Protein AF-A0A430VLP2-F1 (afdb_monomer_lite)

Structure (mmCIF, N/CA/C/O backbone):
data_AF-A0A430VLP2-F1
#
_entry.id   AF-A0A430VLP2-F1
#
loop_
_atom_site.group_PDB
_atom_site.id
_atom_site.type_symbol
_atom_site.label_atom_id
_atom_site.label_alt_id
_atom_site.label_comp_id
_atom_site.label_asym_id
_atom_site.label_entity_id
_atom_site.label_seq_id
_atom_site.pdbx_PDB_ins_code
_atom_site.Cartn_x
_atom_site.Cartn_y
_atom_site.Cartn_z
_atom_site.occupancy
_atom_site.B_iso_or_equiv
_atom_site.auth_seq_id
_atom_site.auth_comp_id
_atom_site.auth_asym_id
_atom_site.auth_atom_id
_atom_site.pdbx_PDB_model_num
ATOM 1 N N . LEU A 1 1 ? -16.242 22.678 -8.592 1.00 54.91 1 LEU A N 1
ATOM 2 C CA . LEU A 1 1 ? -14.758 22.722 -8.562 1.00 54.91 1 LEU A CA 1
ATOM 3 C C . LEU A 1 1 ? -14.165 22.102 -7.290 1.00 54.91 1 LEU A C 1
ATOM 5 O O . LEU A 1 1 ? -13.226 21.338 -7.430 1.00 54.91 1 LEU A O 1
ATOM 9 N N . LEU A 1 2 ? -14.722 22.323 -6.090 1.00 57.47 2 LEU A N 1
ATOM 10 C CA . LEU A 1 2 ? -14.215 21.737 -4.828 1.00 57.47 2 LEU A CA 1
ATOM 11 C C . LEU A 1 2 ? -14.332 20.200 -4.726 1.00 57.47 2 LEU A C 1
ATOM 13 O O . LEU A 1 2 ? -13.439 19.553 -4.197 1.00 57.47 2 LEU A O 1
ATOM 17 N N . TYR A 1 3 ? -15.381 19.601 -5.301 1.00 56.16 3 TYR A N 1
ATOM 18 C CA . T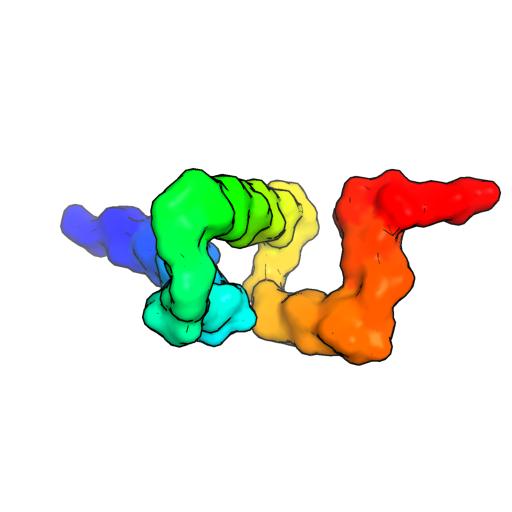YR A 1 3 ? -15.610 18.147 -5.227 1.00 56.16 3 TYR A CA 1
ATOM 19 C C . TYR A 1 3 ? -14.511 17.316 -5.914 1.00 56.16 3 TYR A C 1
ATOM 21 O O . TYR A 1 3 ? -14.197 16.212 -5.479 1.00 56.16 3 TYR A O 1
ATOM 29 N N . ARG A 1 4 ? -13.886 17.870 -6.965 1.00 56.16 4 ARG A N 1
ATOM 30 C CA . ARG A 1 4 ? -12.756 17.236 -7.659 1.00 56.16 4 ARG A CA 1
ATOM 31 C C . ARG A 1 4 ? -11.557 17.094 -6.718 1.00 56.16 4 ARG A C 1
ATOM 33 O O . ARG A 1 4 ? -10.985 16.016 -6.634 1.00 56.16 4 ARG A O 1
ATOM 40 N N . TRP A 1 5 ? -11.265 18.144 -5.953 1.00 58.66 5 TRP A N 1
ATOM 41 C CA . TRP A 1 5 ? -10.147 18.182 -5.014 1.00 58.66 5 TRP A CA 1
ATOM 42 C C . TRP A 1 5 ? -10.365 17.318 -3.771 1.00 58.66 5 TRP A C 1
ATOM 44 O O . TRP A 1 5 ? -9.402 16.785 -3.238 1.00 58.66 5 TRP A O 1
ATOM 54 N N . GLU A 1 6 ? -11.603 17.117 -3.311 1.00 59.88 6 GLU A N 1
ATOM 55 C CA . GLU A 1 6 ? -11.857 16.185 -2.201 1.00 59.88 6 GLU A CA 1
ATOM 56 C C . GLU A 1 6 ? -11.606 14.724 -2.591 1.00 59.88 6 GLU A C 1
ATOM 58 O O . GLU A 1 6 ? -11.034 13.959 -1.810 1.00 59.88 6 GLU A O 1
ATOM 63 N N . VAL A 1 7 ? -12.018 14.336 -3.801 1.00 60.91 7 VAL A N 1
ATOM 64 C CA . VAL A 1 7 ? -11.730 13.007 -4.360 1.00 60.91 7 VAL A CA 1
ATOM 65 C C . VAL A 1 7 ? -10.222 12.837 -4.564 1.00 60.91 7 VAL A C 1
ATOM 67 O O . VAL A 1 7 ? -9.656 11.805 -4.192 1.00 60.91 7 VAL A O 1
ATOM 70 N N . GLU A 1 8 ? -9.562 13.877 -5.074 1.00 60.34 8 GLU A N 1
ATOM 71 C CA . GLU A 1 8 ? -8.112 13.933 -5.270 1.00 60.34 8 GLU A CA 1
ATOM 72 C C . GLU A 1 8 ? -7.362 13.837 -3.926 1.00 60.34 8 GLU A C 1
ATOM 74 O O . GLU A 1 8 ? -6.487 12.993 -3.764 1.00 60.34 8 GLU A O 1
ATOM 79 N N . ASN A 1 9 ? -7.791 14.536 -2.876 1.00 65.38 9 ASN A N 1
ATOM 80 C CA . ASN A 1 9 ? -7.146 14.455 -1.560 1.00 65.38 9 ASN A CA 1
ATOM 81 C C . ASN A 1 9 ? -7.328 13.102 -0.857 1.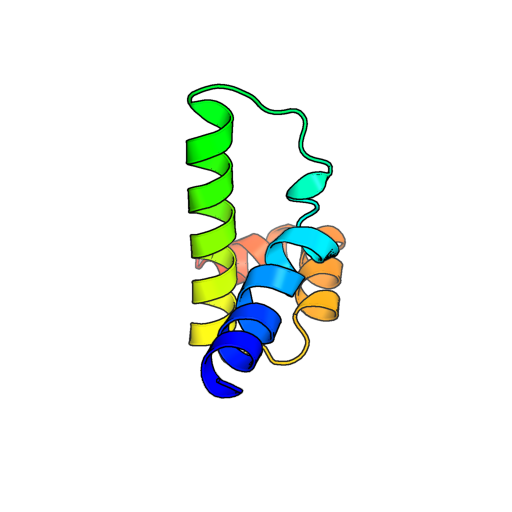00 65.38 9 ASN A C 1
ATOM 83 O O . ASN A 1 9 ? -6.449 12.677 -0.112 1.00 65.38 9 ASN A O 1
ATOM 87 N N . ARG A 1 10 ? -8.451 12.399 -1.047 1.00 69.31 10 ARG A N 1
ATOM 88 C CA . ARG A 1 10 ? -8.690 11.122 -0.340 1.00 69.31 10 ARG A CA 1
ATOM 89 C C . ARG A 1 10 ? -8.022 9.925 -1.003 1.00 69.31 10 ARG A C 1
ATOM 91 O O . ARG A 1 10 ? -7.748 8.939 -0.319 1.00 69.31 10 ARG A O 1
ATOM 98 N N . SER A 1 11 ? -7.787 9.994 -2.312 1.00 74.69 11 SER A N 1
ATOM 99 C CA . SER A 1 11 ? -7.189 8.894 -3.072 1.00 74.69 11 SER A CA 1
ATOM 100 C C . SER A 1 11 ? -5.802 9.215 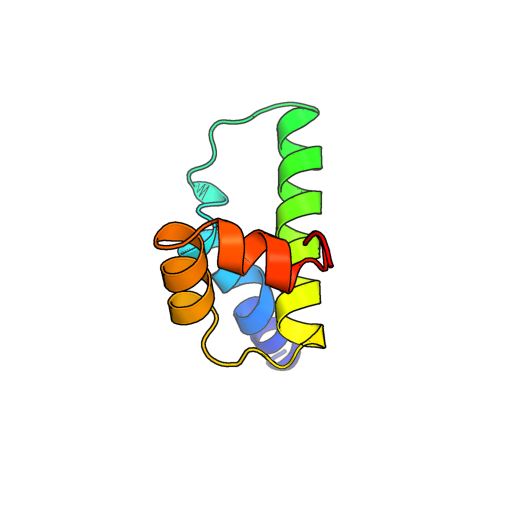-3.616 1.00 74.69 11 SER A C 1
ATOM 102 O O . S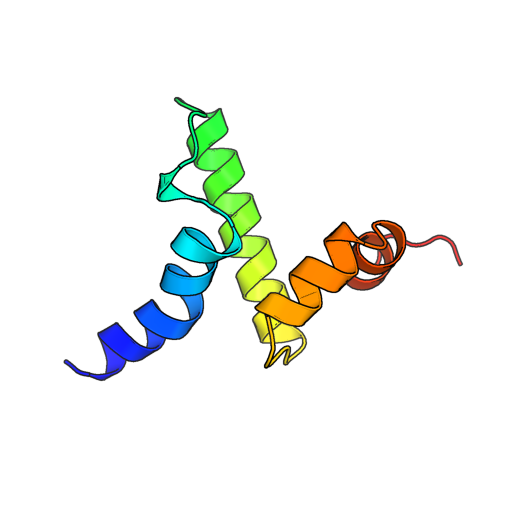ER A 1 11 ? -4.933 8.354 -3.547 1.00 74.69 11 SER A O 1
ATOM 104 N N . PHE A 1 12 ? -5.596 10.406 -4.173 1.00 79.00 12 PHE A N 1
ATOM 105 C CA . PHE A 1 12 ? -4.366 10.786 -4.870 1.00 79.00 12 PHE A CA 1
ATOM 106 C C . PHE A 1 12 ? -3.239 11.052 -3.868 1.00 79.00 12 PHE A C 1
ATOM 108 O O . PHE A 1 12 ? -2.219 10.377 -3.913 1.00 79.00 12 PHE A O 1
ATOM 115 N N . TRP A 1 13 ? -3.490 11.873 -2.840 1.00 86.38 13 TRP A N 1
ATOM 116 C CA . TRP A 1 13 ? -2.505 12.136 -1.775 1.00 86.38 13 TRP A CA 1
ATOM 117 C C . TRP A 1 13 ? -1.997 10.857 -1.089 1.00 86.38 13 TRP A C 1
ATOM 119 O O . TRP A 1 13 ? -0.812 10.717 -0.804 1.00 86.38 13 TRP A O 1
ATOM 129 N N . VAL A 1 14 ? -2.885 9.887 -0.847 1.00 87.25 14 VAL A N 1
ATOM 130 C CA . VAL A 1 14 ? -2.516 8.602 -0.231 1.00 87.25 14 VAL A CA 1
ATOM 131 C C . VAL A 1 14 ? -1.554 7.826 -1.129 1.00 87.25 14 VAL A C 1
ATOM 133 O O . VAL A 1 14 ? -0.605 7.221 -0.637 1.00 87.25 14 VAL A O 1
ATOM 136 N N . ARG A 1 15 ? -1.795 7.822 -2.441 1.00 88.62 15 ARG A N 1
ATOM 137 C CA . ARG A 1 15 ? -0.954 7.103 -3.399 1.00 88.62 15 ARG A CA 1
ATOM 138 C C . ARG A 1 15 ? 0.398 7.783 -3.568 1.00 88.62 15 ARG A C 1
ATOM 140 O O . ARG A 1 15 ? 1.421 7.111 -3.450 1.00 88.62 15 ARG A O 1
ATOM 147 N N . ASP A 1 16 ? 0.399 9.094 -3.758 1.00 87.38 16 ASP A N 1
ATOM 148 C CA . ASP A 1 16 ? 1.621 9.854 -4.010 1.00 87.38 16 ASP A CA 1
ATOM 149 C C . ASP A 1 16 ? 2.512 9.885 -2.774 1.00 87.38 16 ASP A C 1
ATOM 151 O O . ASP A 1 16 ? 3.687 9.525 -2.845 1.00 87.38 16 ASP A O 1
ATOM 155 N N . VAL A 1 17 ? 1.938 10.235 -1.619 1.00 88.25 17 VAL A N 1
ATOM 156 C CA . VAL A 1 17 ? 2.701 10.475 -0.391 1.00 88.25 17 VAL A CA 1
ATOM 157 C C . VAL A 1 17 ? 2.901 9.194 0.407 1.00 88.25 17 VAL A C 1
ATOM 159 O O . VAL A 1 17 ? 4.031 8.845 0.728 1.00 88.25 17 VAL A O 1
ATOM 162 N N . LEU A 1 18 ? 1.829 8.465 0.739 1.00 90.88 18 LEU A N 1
ATOM 163 C CA . LEU A 1 18 ? 1.963 7.297 1.621 1.00 90.88 18 LEU A CA 1
ATOM 164 C C . LEU A 1 18 ? 2.499 6.063 0.881 1.00 90.88 18 LEU A C 1
ATOM 166 O O . LEU A 1 18 ? 3.252 5.283 1.462 1.00 90.88 18 LEU A O 1
ATOM 170 N N . LEU A 1 19 ? 2.147 5.883 -0.397 1.00 90.75 19 LEU A N 1
ATOM 171 C CA . LEU A 1 19 ? 2.608 4.751 -1.219 1.00 90.75 19 LEU A CA 1
ATOM 172 C C . LEU A 1 19 ? 3.777 5.102 -2.154 1.00 90.75 19 LEU A C 1
ATOM 174 O O . LEU A 1 19 ? 4.178 4.253 -2.964 1.00 90.75 19 LEU A O 1
ATOM 178 N N . HIS A 1 20 ? 4.333 6.311 -2.009 1.00 90.88 20 HIS A N 1
ATOM 179 C CA . HIS A 1 20 ? 5.519 6.798 -2.716 1.00 90.88 20 HIS A CA 1
ATOM 180 C C . HIS A 1 20 ? 5.416 6.610 -4.240 1.00 90.88 20 HIS A C 1
ATOM 182 O O . HIS A 1 20 ? 6.359 6.142 -4.887 1.00 90.88 20 HIS A O 1
ATOM 188 N N . GLU A 1 21 ? 4.242 6.895 -4.813 1.00 91.25 21 GLU A N 1
ATOM 189 C CA . GLU A 1 21 ? 3.993 6.707 -6.245 1.00 91.25 21 GLU A CA 1
ATOM 190 C C . GLU A 1 21 ? 4.906 7.594 -7.104 1.00 91.25 21 GLU A C 1
ATOM 192 O O . GLU A 1 21 ? 5.548 7.065 -8.013 1.00 91.25 21 GLU A O 1
ATOM 197 N N . ASP A 1 22 ? 5.088 8.868 -6.741 1.00 89.06 22 ASP A N 1
ATOM 198 C CA . ASP A 1 22 ? 5.970 9.810 -7.454 1.00 89.06 22 ASP A CA 1
ATOM 199 C C . ASP A 1 22 ? 7.452 9.421 -7.399 1.00 89.06 22 ASP A C 1
ATOM 201 O O . ASP A 1 22 ? 8.198 9.586 -8.365 1.00 89.06 22 ASP A O 1
ATOM 205 N N . ALA A 1 23 ? 7.894 8.857 -6.273 1.00 92.06 23 ALA A N 1
ATOM 206 C CA . ALA A 1 23 ? 9.273 8.406 -6.108 1.00 92.06 23 ALA A CA 1
ATOM 207 C C . ALA A 1 23 ? 9.548 7.067 -6.822 1.00 92.06 23 ALA A C 1
ATOM 209 O O . ALA A 1 23 ? 10.699 6.618 -6.897 1.00 92.06 23 ALA A O 1
ATOM 210 N N . CYS A 1 24 ? 8.513 6.405 -7.350 1.00 92.81 24 CYS A N 1
ATOM 211 C CA . CYS A 1 24 ? 8.626 5.083 -7.938 1.00 92.81 24 CYS A CA 1
ATOM 212 C C . CYS A 1 24 ? 9.467 5.096 -9.223 1.00 92.81 24 CYS A C 1
ATOM 214 O O . CYS A 1 24 ? 9.172 5.797 -10.193 1.00 92.81 24 CYS A O 1
ATOM 216 N N . GLN A 1 25 ? 10.503 4.256 -9.257 1.00 96.19 25 GLN A N 1
ATOM 217 C CA . GLN A 1 25 ? 11.405 4.122 -10.408 1.00 96.19 25 GLN A CA 1
ATOM 218 C C . GLN A 1 25 ? 10.993 3.012 -11.385 1.00 96.19 25 GLN A C 1
ATOM 220 O O . GLN A 1 25 ? 11.632 2.847 -12.420 1.00 96.19 25 GLN A O 1
ATOM 225 N N . VAL A 1 26 ? 9.929 2.254 -11.095 1.00 95.50 26 VAL A N 1
ATOM 226 C CA . VAL A 1 26 ? 9.429 1.213 -12.006 1.00 95.50 26 VAL A CA 1
ATOM 227 C C . VAL A 1 26 ? 8.914 1.875 -13.292 1.00 95.50 26 VAL A C 1
ATOM 229 O O . VAL A 1 26 ? 8.267 2.925 -13.250 1.00 95.50 26 VAL A O 1
ATOM 232 N N . ARG A 1 27 ? 9.226 1.281 -14.449 1.00 95.50 27 ARG A N 1
ATOM 233 C CA . ARG A 1 27 ? 8.868 1.787 -15.787 1.00 95.50 27 ARG A CA 1
ATOM 234 C C . ARG A 1 27 ? 8.167 0.709 -16.619 1.00 95.50 27 ARG A C 1
ATOM 236 O O . ARG A 1 27 ? 8.153 -0.466 -16.255 1.00 95.50 27 ARG A O 1
ATOM 243 N N . GLY A 1 28 ? 7.581 1.121 -17.744 1.00 95.50 28 GLY A N 1
ATOM 244 C CA . GLY A 1 28 ? 6.875 0.229 -18.667 1.00 95.50 28 GLY A CA 1
ATOM 245 C C . GLY A 1 28 ? 5.646 -0.427 -18.031 1.00 95.50 28 GLY A C 1
ATOM 246 O O . GLY A 1 28 ? 4.964 0.178 -17.204 1.00 95.50 28 GLY A O 1
ATOM 247 N N . VAL A 1 29 ? 5.374 -1.682 -18.395 1.00 96.38 29 VAL A N 1
ATOM 248 C CA . VAL A 1 29 ? 4.210 -2.444 -17.899 1.00 96.38 29 VAL A CA 1
ATOM 249 C C . VAL A 1 29 ? 4.208 -2.558 -16.371 1.00 96.38 29 VAL A C 1
ATOM 251 O O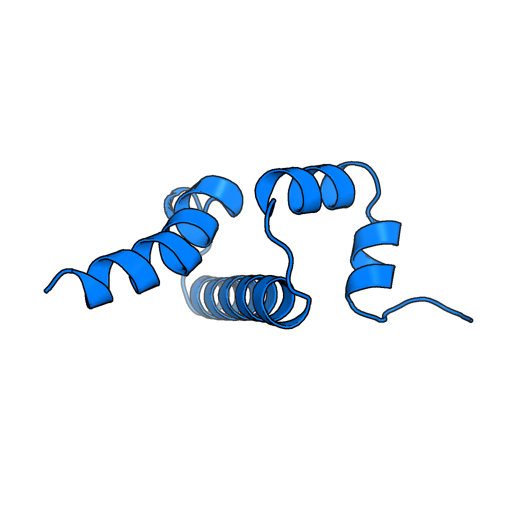 . VAL A 1 29 ? 3.154 -2.451 -15.747 1.00 96.38 29 VAL A O 1
ATOM 254 N N . GLY A 1 30 ? 5.382 -2.687 -15.745 1.00 95.94 30 GLY A N 1
ATOM 255 C CA . GLY A 1 30 ? 5.493 -2.763 -14.287 1.00 95.94 30 GLY A CA 1
ATOM 256 C C . GLY A 1 30 ? 4.932 -1.529 -13.574 1.00 95.94 30 GLY A C 1
ATOM 257 O O . GLY A 1 30 ? 4.330 -1.662 -12.511 1.00 95.94 30 GLY A O 1
ATOM 258 N N . ALA A 1 31 ? 5.059 -0.339 -14.173 1.00 93.88 31 ALA A N 1
ATOM 259 C CA . ALA A 1 31 ? 4.510 0.889 -13.602 1.00 93.88 31 ALA A CA 1
ATOM 260 C C . ALA A 1 31 ? 2.974 0.864 -13.595 1.00 93.88 31 ALA A C 1
ATOM 262 O O . ALA A 1 31 ? 2.353 1.251 -12.608 1.00 93.88 31 ALA A O 1
ATOM 263 N N . GLN A 1 32 ? 2.364 0.347 -14.666 1.00 94.75 32 GLN A N 1
ATOM 264 C CA . GLN A 1 32 ? 0.909 0.221 -14.784 1.00 94.75 32 GLN A CA 1
ATOM 265 C C . GLN A 1 32 ? 0.353 -0.802 -13.792 1.00 94.75 32 GLN A C 1
ATOM 267 O O . GLN A 1 32 ? -0.633 -0.527 -13.109 1.00 94.75 32 GLN A O 1
ATOM 272 N N . VAL A 1 33 ? 1.015 -1.957 -13.668 1.00 96.25 33 VAL A N 1
ATOM 273 C CA . VAL A 1 33 ? 0.646 -2.988 -12.689 1.00 96.25 33 VAL A CA 1
ATOM 274 C C . VAL A 1 33 ? 0.711 -2.420 -11.274 1.00 96.25 33 VAL A C 1
ATOM 276 O O . VAL A 1 33 ? -0.232 -2.574 -10.501 1.00 96.25 33 VAL A O 1
ATOM 279 N N . LEU A 1 34 ? 1.789 -1.709 -10.936 1.00 95.38 34 LEU A N 1
ATOM 280 C CA . LEU A 1 34 ? 1.948 -1.149 -9.599 1.00 95.38 34 LEU A CA 1
ATOM 281 C C . LEU A 1 34 ? 0.931 -0.036 -9.306 1.00 95.38 34 LEU A C 1
ATOM 283 O O . LEU A 1 34 ? 0.380 0.001 -8.207 1.00 95.38 34 LEU A O 1
ATOM 287 N N . ALA A 1 35 ? 0.622 0.820 -10.284 1.00 93.31 35 ALA A N 1
ATOM 288 C CA . ALA A 1 35 ? -0.435 1.823 -10.158 1.00 93.31 35 ALA A CA 1
ATOM 289 C C . ALA A 1 35 ? -1.807 1.174 -9.896 1.00 93.31 35 ALA A C 1
ATOM 291 O O . ALA A 1 35 ? -2.542 1.608 -9.006 1.00 93.31 35 ALA A O 1
ATOM 292 N N . ALA A 1 36 ? -2.133 0.090 -10.611 1.00 94.44 36 ALA A N 1
ATOM 293 C CA . ALA A 1 36 ? -3.371 -0.658 -10.403 1.00 94.44 36 ALA A CA 1
ATOM 294 C C . ALA A 1 36 ? -3.436 -1.293 -9.003 1.00 94.44 36 ALA A C 1
ATOM 296 O O . ALA A 1 36 ? -4.462 -1.195 -8.329 1.00 94.44 36 ALA A O 1
ATOM 297 N N . LEU A 1 37 ? -2.333 -1.880 -8.526 1.00 93.69 37 LEU A N 1
ATOM 298 C CA . LEU A 1 37 ? -2.246 -2.453 -7.178 1.00 93.69 37 LEU A CA 1
ATOM 299 C C . LEU A 1 37 ? -2.407 -1.389 -6.081 1.00 93.69 37 LEU A C 1
ATOM 301 O O . LEU A 1 37 ? -3.133 -1.615 -5.112 1.00 93.69 37 LEU A O 1
ATOM 305 N N . ARG A 1 38 ? -1.785 -0.212 -6.234 1.00 93.56 38 ARG A N 1
ATOM 306 C CA . ARG A 1 38 ? -1.950 0.905 -5.288 1.00 93.56 38 ARG A CA 1
ATOM 307 C C . ARG A 1 38 ? -3.387 1.412 -5.263 1.00 93.56 38 ARG A C 1
ATOM 309 O O . ARG A 1 38 ? -3.948 1.595 -4.184 1.00 93.56 38 ARG A O 1
ATOM 316 N N . ALA A 1 39 ? -3.997 1.599 -6.434 1.00 92.69 39 ALA A N 1
ATOM 317 C CA . ALA A 1 39 ? -5.396 2.002 -6.535 1.00 92.69 39 ALA A CA 1
ATOM 318 C C . ALA A 1 39 ? -6.318 0.980 -5.850 1.00 92.69 39 ALA A C 1
ATOM 320 O O . ALA A 1 39 ? -7.158 1.362 -5.036 1.00 92.69 39 ALA A O 1
ATOM 321 N N . PHE A 1 40 ? -6.099 -0.314 -6.098 1.00 92.56 40 PHE A N 1
ATOM 322 C CA . PHE A 1 40 ? -6.834 -1.397 -5.449 1.00 92.56 40 PHE A CA 1
ATOM 323 C C . PHE A 1 40 ? -6.713 -1.354 -3.918 1.00 92.56 40 PHE A C 1
ATOM 325 O O . PHE A 1 40 ? -7.731 -1.396 -3.223 1.00 92.56 40 PHE A O 1
ATOM 332 N N . LEU A 1 41 ? -5.497 -1.204 -3.381 1.00 92.44 41 LEU A N 1
ATOM 333 C CA . LEU A 1 41 ? -5.269 -1.107 -1.937 1.00 92.44 41 LEU A CA 1
ATOM 334 C C . LEU A 1 41 ? -6.005 0.092 -1.320 1.00 92.44 41 LEU A C 1
ATOM 336 O O . LEU A 1 41 ? -6.667 -0.052 -0.292 1.00 92.44 41 LEU A O 1
ATOM 340 N N . VAL A 1 42 ? -5.937 1.267 -1.951 1.00 91.94 42 VAL A N 1
ATOM 341 C CA . VAL A 1 42 ? -6.634 2.470 -1.465 1.00 91.94 42 VAL A CA 1
ATOM 342 C C . VAL A 1 42 ? -8.152 2.290 -1.500 1.00 91.94 42 VAL A C 1
ATOM 344 O O . VAL A 1 42 ? -8.835 2.658 -0.540 1.00 91.94 42 VAL A O 1
ATOM 347 N N . SER A 1 43 ? -8.695 1.675 -2.552 1.00 91.81 43 SER A N 1
ATOM 348 C CA . SER A 1 43 ? -10.115 1.318 -2.621 1.00 91.81 43 SER A CA 1
ATOM 349 C C . SER A 1 43 ? -10.520 0.341 -1.516 1.00 91.81 43 SER A C 1
ATOM 351 O O . SER A 1 43 ? -11.594 0.499 -0.934 1.00 91.81 43 SER A O 1
ATOM 353 N N . LEU A 1 44 ? -9.671 -0.631 -1.175 1.00 93.12 44 LEU A N 1
ATOM 354 C CA . LEU A 1 44 ? -9.942 -1.581 -0.097 1.00 93.12 44 LEU A CA 1
ATOM 355 C C . LEU A 1 44 ? -9.939 -0.900 1.279 1.00 93.12 44 LEU A C 1
ATOM 357 O O . LEU A 1 44 ? -10.860 -1.116 2.065 1.00 93.12 44 LEU A O 1
ATOM 361 N N . LEU A 1 45 ? -8.966 -0.020 1.542 1.00 93.00 45 LEU A N 1
ATOM 362 C CA . LEU A 1 45 ? -8.923 0.805 2.755 1.00 93.00 45 LEU A CA 1
ATOM 363 C C . LEU A 1 45 ? -10.193 1.656 2.900 1.00 93.00 45 LEU A C 1
ATOM 365 O O . LEU A 1 45 ? -10.765 1.728 3.986 1.00 93.00 45 LEU A O 1
ATOM 369 N N . HIS A 1 46 ? -10.678 2.252 1.805 1.00 91.81 46 HIS A N 1
ATOM 370 C CA . HIS A 1 46 ? -11.952 2.973 1.804 1.00 91.81 46 HIS A CA 1
ATOM 371 C C . HIS A 1 46 ? -13.146 2.062 2.082 1.00 91.81 46 HIS A C 1
ATOM 373 O O . HIS A 1 46 ? -13.983 2.398 2.918 1.00 91.81 46 HIS A O 1
ATOM 379 N N . ARG A 1 47 ? -13.218 0.902 1.421 1.00 92.25 47 ARG A N 1
ATOM 380 C CA . ARG A 1 47 ? -14.312 -0.059 1.596 1.00 92.25 47 ARG A CA 1
ATOM 381 C C . ARG A 1 47 ? -14.394 -0.595 3.028 1.00 92.25 47 ARG A C 1
ATOM 383 O O . ARG A 1 47 ? -15.495 -0.810 3.518 1.00 92.25 47 ARG A O 1
ATOM 390 N N . GLN A 1 48 ? -13.259 -0.784 3.698 1.00 92.31 48 GLN A N 1
ATOM 391 C CA . GLN A 1 48 ? -13.205 -1.208 5.102 1.00 92.31 48 GLN A CA 1
ATOM 392 C C . GLN A 1 48 ? -13.368 -0.044 6.100 1.00 92.31 48 GLN A C 1
ATOM 394 O O . GLN A 1 48 ? -13.291 -0.251 7.307 1.00 92.31 48 GLN A O 1
ATOM 399 N N . GLY A 1 49 ? -13.600 1.185 5.623 1.00 92.38 49 GLY A N 1
ATOM 400 C CA . GLY A 1 49 ? -13.836 2.346 6.483 1.00 92.38 49 GLY A CA 1
ATOM 401 C C . GLY A 1 49 ? -12.592 2.853 7.218 1.00 92.38 49 GLY A C 1
ATOM 402 O O . GLY A 1 49 ? -12.725 3.561 8.217 1.00 92.38 49 GLY A O 1
ATOM 403 N N . VAL A 1 50 ? -11.385 2.529 6.740 1.00 93.44 50 VAL A N 1
ATOM 404 C CA . VAL A 1 50 ? -10.130 2.960 7.369 1.00 93.44 50 VAL A CA 1
ATOM 405 C C . VAL A 1 50 ? -9.956 4.473 7.214 1.00 93.44 50 VAL A C 1
ATOM 407 O O . VAL A 1 50 ? -9.722 4.998 6.116 1.00 93.44 50 VAL A O 1
ATOM 410 N N . ARG A 1 51 ? -10.065 5.181 8.343 1.00 89.75 51 ARG A N 1
ATOM 411 C CA . ARG A 1 51 ? -9.894 6.639 8.429 1.00 89.75 51 ARG A CA 1
ATOM 412 C C . ARG A 1 51 ? -8.412 7.018 8.445 1.00 89.75 51 ARG A C 1
ATOM 414 O O . ARG A 1 51 ? -7.956 7.717 7.544 1.00 89.75 51 ARG A O 1
ATOM 421 N N . GLU A 1 52 ? -7.652 6.441 9.375 1.00 91.81 52 GLU A N 1
ATOM 422 C CA . GLU A 1 52 ? -6.219 6.702 9.568 1.00 91.81 52 GLU A CA 1
ATOM 423 C C . GLU A 1 52 ? -5.347 5.798 8.685 1.00 91.81 52 GLU A C 1
ATOM 425 O O . GLU A 1 52 ? -4.737 4.827 9.136 1.00 91.81 52 GLU A O 1
ATOM 430 N N . LYS A 1 53 ? -5.297 6.104 7.383 1.00 92.06 53 LYS A N 1
ATOM 431 C CA . LYS A 1 53 ? -4.580 5.276 6.394 1.00 92.06 53 LYS A CA 1
ATOM 432 C C . LYS A 1 53 ? -3.081 5.173 6.671 1.00 92.06 53 LYS A C 1
ATOM 434 O O . LYS A 1 53 ? -2.520 4.099 6.498 1.00 92.06 53 LYS A O 1
ATOM 439 N N . LYS A 1 54 ? -2.444 6.259 7.123 1.00 92.38 54 LYS A N 1
ATOM 440 C CA . LYS A 1 54 ? -1.016 6.259 7.478 1.00 92.38 54 LYS A CA 1
ATOM 441 C C . LYS A 1 54 ? -0.726 5.248 8.591 1.00 92.38 54 LYS A C 1
ATOM 443 O O . LYS A 1 54 ? 0.105 4.372 8.395 1.00 92.38 54 LYS A O 1
ATOM 448 N N . ALA A 1 55 ? -1.479 5.310 9.691 1.00 94.62 55 ALA A N 1
ATOM 449 C CA . ALA A 1 55 ? -1.323 4.388 10.815 1.00 94.62 55 ALA A CA 1
ATOM 450 C C . ALA A 1 55 ? -1.573 2.925 10.408 1.00 94.62 55 ALA A C 1
ATOM 452 O O . ALA A 1 55 ? -0.848 2.031 10.835 1.00 94.62 55 ALA A O 1
ATOM 453 N N . ALA A 1 56 ? -2.561 2.671 9.540 1.00 94.75 56 ALA A N 1
ATOM 454 C CA . ALA A 1 56 ? -2.805 1.328 9.012 1.00 94.75 56 ALA A CA 1
ATOM 455 C C . ALA A 1 56 ? -1.617 0.806 8.183 1.00 94.75 56 ALA A C 1
ATOM 457 O O . ALA A 1 56 ? -1.182 -0.325 8.382 1.00 94.75 56 ALA A O 1
ATOM 458 N N . LEU A 1 57 ? -1.059 1.631 7.289 1.00 93.88 57 LEU A N 1
ATOM 459 C CA . LEU A 1 57 ? 0.107 1.264 6.478 1.00 93.88 57 LEU A CA 1
ATOM 460 C C . LEU A 1 57 ? 1.371 1.061 7.332 1.00 93.88 57 LEU A C 1
ATOM 462 O O . LEU A 1 57 ? 2.142 0.138 7.071 1.00 93.88 57 LEU A O 1
ATOM 466 N N . GLU A 1 58 ? 1.571 1.869 8.374 1.00 94.44 58 GLU A N 1
ATOM 467 C CA . GLU A 1 58 ? 2.652 1.686 9.352 1.00 94.44 58 GLU A CA 1
ATOM 468 C C . GLU A 1 58 ? 2.483 0.370 10.128 1.00 94.44 58 GLU A C 1
ATOM 470 O O . GLU A 1 58 ? 3.440 -0.394 10.251 1.00 94.44 58 GLU A O 1
ATOM 475 N N . ALA A 1 59 ? 1.263 0.040 10.565 1.00 95.00 59 ALA A N 1
ATOM 476 C CA . ALA A 1 59 ? 0.963 -1.230 11.225 1.00 95.00 59 ALA A CA 1
ATOM 477 C C . ALA A 1 59 ? 1.202 -2.439 10.305 1.00 95.00 59 ALA A C 1
ATOM 479 O O . ALA A 1 59 ? 1.772 -3.439 10.743 1.00 95.00 59 ALA A O 1
ATOM 480 N N . PHE A 1 60 ? 0.827 -2.342 9.026 1.00 94.31 60 PHE A N 1
ATOM 481 C CA . PHE A 1 60 ? 1.118 -3.372 8.023 1.00 94.31 60 PHE A CA 1
ATOM 482 C C . PHE A 1 60 ? 2.620 -3.541 7.793 1.00 94.31 60 PHE A C 1
ATOM 484 O O . PHE A 1 60 ? 3.090 -4.667 7.655 1.00 94.31 60 PHE A O 1
ATOM 491 N N . SER A 1 61 ? 3.369 -2.438 7.780 1.00 93.19 61 SER A N 1
ATOM 492 C CA . SER A 1 61 ? 4.826 -2.457 7.608 1.00 93.19 61 SER A CA 1
ATOM 493 C C . SER A 1 61 ? 5.528 -3.068 8.823 1.00 93.19 61 SER A C 1
ATOM 495 O O . SER A 1 61 ? 6.477 -3.830 8.668 1.00 93.19 61 SER A O 1
ATOM 497 N N . PHE A 1 62 ? 5.033 -2.774 10.028 1.00 96.31 62 PHE A N 1
ATOM 498 C CA . PHE A 1 62 ? 5.527 -3.349 11.279 1.00 96.31 62 PHE A CA 1
ATOM 499 C C . PHE A 1 62 ? 5.167 -4.836 11.429 1.00 96.31 62 PHE A C 1
ATOM 501 O O . PHE A 1 62 ? 5.980 -5.629 11.896 1.00 96.31 62 PHE A O 1
ATOM 508 N N . ASN A 1 63 ? 3.956 -5.229 11.023 1.00 94.50 63 ASN A N 1
ATOM 509 C CA . ASN A 1 63 ? 3.470 -6.603 11.090 1.00 94.50 63 ASN A CA 1
ATOM 510 C C . ASN A 1 63 ? 2.833 -7.031 9.755 1.00 94.50 63 ASN A C 1
ATOM 512 O O . ASN A 1 63 ? 1.611 -6.919 9.591 1.00 94.50 63 ASN A O 1
ATOM 516 N N . PRO A 1 64 ? 3.613 -7.604 8.823 1.00 93.00 64 PRO A N 1
ATOM 517 C CA . PRO A 1 64 ? 3.110 -8.039 7.519 1.00 93.00 64 PRO A CA 1
ATOM 518 C C . PRO A 1 64 ? 1.961 -9.055 7.588 1.00 93.00 64 PRO A C 1
ATOM 520 O O . PRO A 1 64 ? 1.091 -9.065 6.716 1.00 93.00 64 PRO A O 1
ATOM 523 N N . LEU A 1 65 ? 1.884 -9.875 8.646 1.00 93.12 65 LEU A N 1
ATOM 524 C CA . LEU A 1 65 ? 0.767 -10.810 8.831 1.00 93.12 65 LEU A CA 1
ATOM 525 C C . LEU A 1 65 ? -0.563 -10.084 9.059 1.00 93.12 65 LEU A C 1
ATOM 527 O O . LEU A 1 65 ? -1.615 -10.589 8.669 1.00 93.12 65 LEU A O 1
ATOM 531 N N . SER A 1 66 ? -0.537 -8.892 9.660 1.00 92.31 66 SER A N 1
ATOM 532 C CA . SER A 1 66 ? -1.738 -8.061 9.800 1.00 92.31 66 SER A CA 1
ATOM 533 C C . SER A 1 66 ? -2.245 -7.568 8.441 1.00 92.31 66 SER A C 1
ATOM 535 O O . SER A 1 66 ? -3.455 -7.534 8.224 1.00 92.31 66 SER A O 1
ATOM 537 N N . ALA A 1 67 ? -1.338 -7.294 7.498 1.00 92.50 67 ALA A N 1
ATOM 538 C CA . ALA A 1 67 ? -1.682 -6.926 6.130 1.00 92.50 67 ALA A CA 1
ATOM 539 C C . ALA A 1 67 ? -2.313 -8.109 5.380 1.00 92.50 67 ALA A C 1
ATOM 541 O O . ALA A 1 67 ? -3.351 -7.960 4.742 1.00 92.50 67 ALA A O 1
ATOM 542 N N . LEU A 1 68 ? -1.742 -9.310 5.514 1.00 92.00 68 LEU A N 1
ATOM 543 C CA . LEU A 1 68 ? -2.332 -10.527 4.948 1.00 92.00 68 LEU A CA 1
ATOM 544 C C . LEU A 1 68 ? -3.724 -10.798 5.528 1.00 92.00 68 LEU A C 1
ATOM 546 O O . LEU A 1 68 ? -4.661 -11.069 4.779 1.00 92.00 68 LEU A O 1
ATOM 550 N N . ARG A 1 69 ? -3.896 -10.635 6.846 1.00 92.31 69 ARG A N 1
ATOM 551 C CA . ARG A 1 69 ? -5.207 -10.755 7.493 1.00 92.31 69 ARG A CA 1
ATOM 552 C C . ARG A 1 69 ? -6.212 -9.745 6.947 1.00 92.31 69 ARG A C 1
ATOM 554 O O . ARG A 1 69 ? -7.338 -10.114 6.633 1.00 92.31 69 ARG A O 1
ATOM 561 N N . PHE A 1 70 ? -5.786 -8.494 6.794 1.00 91.81 70 PHE A N 1
ATOM 562 C CA . PHE A 1 70 ? -6.588 -7.417 6.217 1.00 91.81 70 PHE A CA 1
ATOM 563 C C . PHE A 1 70 ? -7.035 -7.719 4.777 1.00 91.81 70 PHE A C 1
ATOM 565 O O . PHE A 1 70 ? -8.150 -7.369 4.389 1.00 91.81 70 PHE A O 1
ATOM 572 N N . LEU A 1 71 ? -6.190 -8.407 4.002 1.00 90.44 71 LEU A N 1
ATOM 573 C CA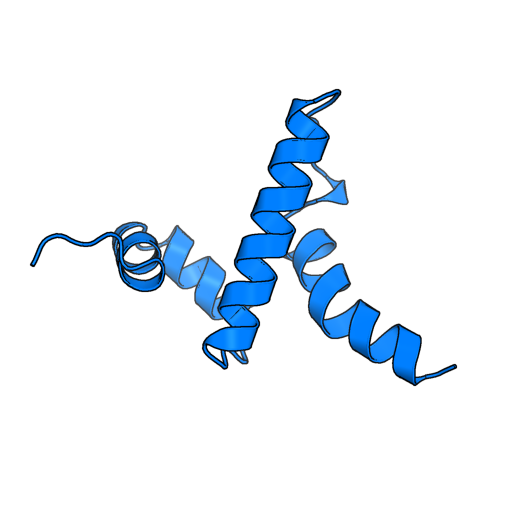 . LEU A 1 71 ? -6.497 -8.879 2.649 1.00 90.44 71 LEU A CA 1
ATOM 574 C C . LEU A 1 71 ? -7.371 -10.148 2.618 1.00 90.44 71 LEU A C 1
ATOM 576 O O . LEU A 1 71 ? -7.742 -10.593 1.536 1.00 90.44 71 LEU A O 1
ATOM 580 N N . GLY A 1 72 ? -7.698 -10.741 3.770 1.00 90.25 72 GLY A N 1
ATOM 581 C CA . GLY A 1 72 ? -8.396 -12.029 3.844 1.00 90.25 72 GLY A CA 1
ATOM 582 C C . GLY A 1 72 ? -7.508 -13.236 3.514 1.00 90.25 72 GLY A C 1
ATOM 583 O O . GLY A 1 72 ? -8.016 -14.329 3.297 1.00 90.25 72 GLY A O 1
ATOM 584 N N . LEU A 1 73 ? -6.186 -13.051 3.476 1.00 89.06 73 LEU A N 1
ATOM 585 C CA . LEU A 1 73 ? -5.181 -14.055 3.114 1.00 89.06 73 LEU A CA 1
ATOM 586 C C . LEU A 1 73 ? -4.530 -14.665 4.359 1.00 89.06 73 LEU A C 1
ATOM 588 O O . LEU A 1 73 ? -3.313 -14.629 4.526 1.00 89.06 73 LEU A O 1
ATOM 592 N N . TYR A 1 74 ? -5.337 -15.196 5.268 1.00 82.38 74 TYR A N 1
ATOM 593 C CA . TYR A 1 74 ? -4.848 -15.883 6.459 1.00 82.38 74 TYR A CA 1
ATOM 594 C C . TYR A 1 74 ? -5.410 -17.299 6.509 1.00 82.38 74 TYR A C 1
ATOM 596 O O . TYR A 1 74 ? -6.576 -17.519 6.186 1.00 82.38 74 TYR A O 1
ATOM 604 N N . ALA A 1 75 ? -4.568 -18.257 6.897 1.00 63.25 75 ALA A N 1
ATOM 605 C CA . ALA A 1 75 ? -5.034 -19.597 7.219 1.00 63.25 75 ALA A CA 1
ATOM 606 C C . ALA A 1 75 ? -5.944 -19.519 8.457 1.00 63.25 75 ALA A C 1
ATOM 608 O O . ALA A 1 75 ? -5.623 -18.802 9.413 1.00 63.25 75 ALA A O 1
ATOM 609 N N . VAL A 1 76 ? -7.089 -20.205 8.385 1.00 58.72 76 VAL A N 1
ATOM 610 C CA . VAL A 1 76 ? -7.953 -20.501 9.538 1.00 58.72 76 VAL A CA 1
ATOM 611 C C . VAL A 1 76 ? -7.248 -21.506 10.436 1.00 58.72 76 VAL A C 1
ATOM 613 O O . VAL A 1 76 ? -6.659 -22.458 9.875 1.00 58.72 76 VAL A O 1
#

Foldseek 3Di:
DVVVVVVCVLQVCCCCPVVVLVVDPDDDPRNVVVVVVSNVVSVLCVVVVPPCSNVVSVVCVVPVVVVCVSVVNDDD

Organism: Thermus scotoductus (NCBI:txid37636)

Sequence (76 aa):
LLYRWEVENRSFWVRDVLLHEDACQVRGVGAQVLAALRAFLVSLLHRQGVREKKAALEAFSFNPLSALRFLGLYAV

Radius of gyration: 13.64 Å; chains: 1; bounding box: 27×43×30 Å

Secondary structure (DSSP, 8-state):
-HHHHHHHHHHHHIIIIIS-STT----THHHHHHHHHHHHHHHHHHHTT-S-HHHHHHHHHH-HHHHHHHTT----

pLDDT: mean 86.93, std 12.23, range [54.91, 96.38]